Protein AF-A0A821HZP1-F1 (afdb_monomer_lite)

Radius of gyration: 18.56 Å; chains: 1; bounding box: 48×34×51 Å

Structure (mmCIF, N/CA/C/O backbone):
data_AF-A0A821HZP1-F1
#
_entry.id   AF-A0A821HZP1-F1
#
loop_
_atom_site.group_PDB
_atom_site.id
_atom_site.type_symbol
_atom_site.label_atom_id
_atom_site.label_alt_id
_atom_site.label_comp_id
_atom_site.label_asym_id
_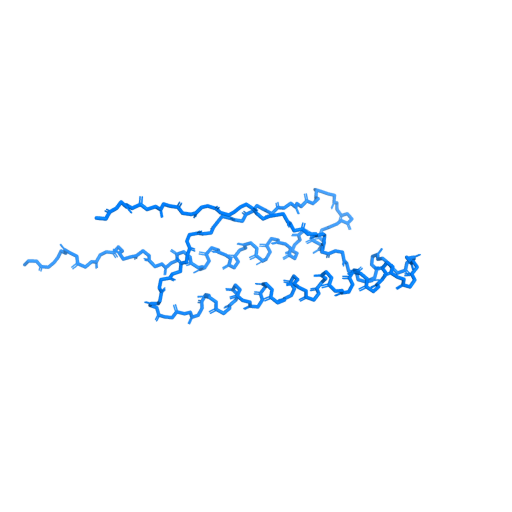atom_site.label_entity_id
_atom_site.label_seq_id
_atom_site.pdbx_PDB_ins_code
_atom_site.Cartn_x
_atom_site.Cartn_y
_atom_site.Cartn_z
_atom_site.occupancy
_atom_site.B_iso_or_equiv
_atom_site.auth_seq_id
_atom_site.auth_comp_id
_atom_site.auth_asym_id
_atom_site.auth_atom_id
_atom_site.pdbx_PDB_model_num
ATOM 1 N N . MET A 1 1 ? -18.097 16.872 29.020 1.00 61.59 1 MET A N 1
ATOM 2 C CA . MET A 1 1 ? -17.089 17.007 27.942 1.00 61.59 1 MET A CA 1
ATOM 3 C C . MET A 1 1 ? -17.756 16.640 26.626 1.00 61.59 1 MET A C 1
ATOM 5 O O . MET A 1 1 ? -18.596 15.753 26.642 1.00 61.59 1 MET A O 1
ATOM 9 N N . LYS A 1 2 ? -17.458 17.344 25.528 1.00 72.31 2 LYS A N 1
ATOM 10 C CA . LYS A 1 2 ? -17.961 16.987 24.191 1.00 72.31 2 LYS A CA 1
ATOM 11 C C . LYS A 1 2 ? -17.067 15.886 23.624 1.00 72.31 2 LYS A C 1
ATOM 13 O O . LYS A 1 2 ? -15.849 16.029 23.670 1.00 72.31 2 LYS A O 1
ATOM 18 N N . GLU A 1 3 ? -17.659 14.817 23.114 1.00 79.69 3 GLU A N 1
ATOM 19 C CA . GLU A 1 3 ? -16.924 13.782 22.391 1.00 79.69 3 GLU A CA 1
ATOM 20 C C . GLU A 1 3 ? -16.522 14.332 21.012 1.00 79.69 3 GLU A C 1
ATOM 22 O O . GLU A 1 3 ? -17.351 14.912 20.307 1.00 79.69 3 GLU A O 1
ATOM 27 N N . VAL A 1 4 ? -15.238 14.230 20.655 1.00 87.69 4 VAL A N 1
ATOM 28 C CA . VAL A 1 4 ? -14.696 14.726 19.380 1.00 87.69 4 VAL A CA 1
ATOM 29 C C . VAL A 1 4 ? -14.073 13.551 18.638 1.00 87.69 4 VAL A C 1
ATOM 31 O O . VAL A 1 4 ? -13.066 13.000 19.076 1.00 87.69 4 VAL A O 1
ATOM 34 N N . GLY A 1 5 ? -14.663 13.177 17.504 1.00 86.62 5 GLY A N 1
ATOM 35 C CA . GLY A 1 5 ? -14.063 12.212 16.586 1.00 86.62 5 GLY A CA 1
ATOM 36 C C . GLY A 1 5 ? -12.917 12.844 15.793 1.00 86.62 5 GLY A C 1
ATOM 37 O O . GLY A 1 5 ? -13.013 13.994 15.363 1.00 86.62 5 GLY A O 1
ATOM 38 N N . LYS A 1 6 ? -11.837 12.089 15.567 1.00 88.44 6 LYS A N 1
ATOM 39 C CA . LYS A 1 6 ? -10.743 12.475 14.666 1.00 88.44 6 LYS A CA 1
ATOM 40 C C . LYS A 1 6 ? -10.692 11.502 13.494 1.00 88.44 6 LYS A C 1
ATOM 42 O O . LYS A 1 6 ? -10.507 10.308 13.694 1.00 88.44 6 LYS A O 1
ATOM 47 N N . MET A 1 7 ? -10.811 12.029 12.279 1.00 90.88 7 MET A N 1
ATOM 48 C CA . MET A 1 7 ? -10.580 11.286 11.042 1.00 90.88 7 MET A CA 1
ATOM 49 C C . MET A 1 7 ? -9.291 11.790 10.396 1.00 90.88 7 MET A C 1
ATOM 51 O O . MET A 1 7 ? -9.027 12.992 10.372 1.00 90.88 7 MET A O 1
ATOM 55 N N . SER A 1 8 ? -8.474 10.875 9.885 1.00 93.50 8 SER A N 1
ATOM 56 C CA . SER A 1 8 ? -7.263 11.204 9.135 1.00 93.50 8 SER A CA 1
ATOM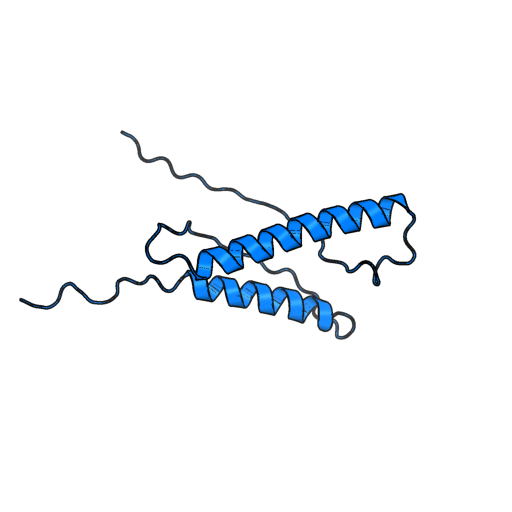 57 C C . SER A 1 8 ? -7.308 10.488 7.793 1.00 93.50 8 SER A C 1
ATOM 59 O O . SER A 1 8 ? -7.449 9.270 7.750 1.00 93.50 8 SER A O 1
ATOM 61 N N . LEU A 1 9 ? -7.228 11.264 6.712 1.00 94.31 9 LEU A N 1
ATOM 62 C CA . LEU A 1 9 ? -7.146 10.774 5.340 1.00 94.31 9 LEU A CA 1
ATOM 63 C C . LEU A 1 9 ? -5.691 10.905 4.902 1.00 94.31 9 LEU A C 1
ATOM 65 O O 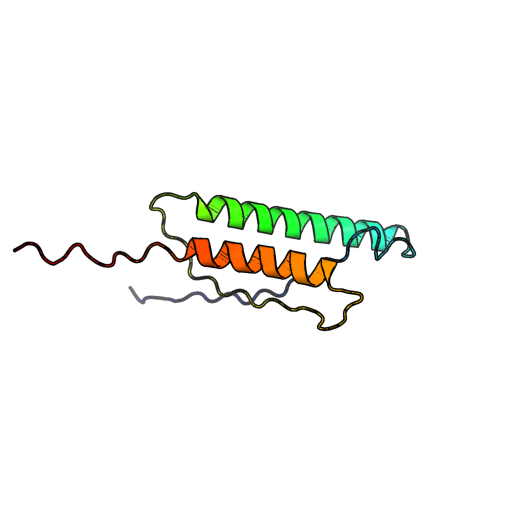. LEU A 1 9 ? -5.130 11.998 4.963 1.00 94.31 9 LEU A O 1
ATOM 69 N N . ILE A 1 10 ? -5.078 9.784 4.541 1.00 93.88 10 ILE A N 1
ATOM 70 C CA . ILE A 1 10 ? -3.652 9.698 4.230 1.00 93.88 10 ILE A CA 1
ATOM 71 C C . ILE A 1 10 ? -3.530 9.079 2.843 1.00 93.88 10 ILE A C 1
ATOM 73 O O . ILE A 1 10 ? -4.059 7.991 2.619 1.00 93.88 10 ILE A O 1
ATOM 77 N N . ASP A 1 11 ? -2.836 9.773 1.946 1.00 95.06 11 ASP A N 1
ATOM 78 C CA . ASP A 1 11 ? -2.428 9.241 0.648 1.00 95.06 11 ASP A CA 1
ATOM 79 C C . ASP A 1 11 ? -0.980 8.743 0.733 1.00 95.06 11 ASP A C 1
ATOM 81 O O . ASP A 1 11 ? -0.145 9.365 1.397 1.00 95.06 11 ASP A O 1
ATOM 85 N N . LEU A 1 12 ? -0.694 7.599 0.114 1.00 94.56 12 LEU A N 1
ATOM 86 C CA . LEU A 1 12 ? 0.618 6.953 0.155 1.00 94.56 12 LEU A CA 1
ATOM 87 C C . LEU A 1 12 ? 1.229 6.934 -1.245 1.00 94.56 12 LEU A C 1
ATOM 89 O O . LEU A 1 12 ? 0.538 6.678 -2.228 1.00 94.56 12 LEU A O 1
ATOM 93 N N . ALA A 1 13 ? 2.542 7.146 -1.317 1.00 94.00 13 ALA A N 1
ATOM 94 C CA . ALA A 1 13 ? 3.294 6.994 -2.556 1.00 94.00 13 ALA A CA 1
ATOM 95 C C . ALA A 1 13 ? 3.337 5.526 -3.032 1.00 94.00 13 ALA A C 1
ATOM 97 O O . ALA A 1 13 ? 2.969 4.596 -2.304 1.00 94.00 13 ALA A O 1
ATOM 98 N N . GLY A 1 14 ? 3.791 5.332 -4.271 1.00 90.69 14 GLY A N 1
ATOM 99 C CA . GLY A 1 14 ? 3.899 4.026 -4.913 1.00 90.69 14 GLY A CA 1
ATOM 100 C C . GLY A 1 14 ? 4.851 3.058 -4.199 1.00 90.69 14 GLY A C 1
ATOM 101 O O . GLY A 1 14 ? 5.695 3.441 -3.394 1.00 90.69 14 GLY A O 1
ATOM 102 N N . SER A 1 15 ? 4.666 1.763 -4.466 1.00 90.81 15 SER A N 1
ATOM 103 C CA . SER A 1 15 ? 5.474 0.670 -3.890 1.00 90.81 15 SER A CA 1
ATOM 104 C C . SER A 1 15 ? 6.358 -0.009 -4.940 1.00 90.81 15 SER A C 1
ATOM 106 O O . SER A 1 15 ? 6.614 -1.216 -4.881 1.00 90.81 15 SER A O 1
ATOM 108 N N . GLU A 1 16 ? 6.774 0.757 -5.950 1.00 89.69 16 GLU A N 1
ATOM 109 C CA . GLU A 1 16 ? 7.634 0.297 -7.031 1.00 89.69 16 GLU A CA 1
ATOM 110 C C . GLU A 1 16 ? 8.945 -0.238 -6.465 1.00 89.69 16 GLU A C 1
ATOM 112 O O . GLU A 1 16 ? 9.545 0.323 -5.546 1.00 89.69 16 GLU A O 1
ATOM 117 N N . ARG A 1 17 ? 9.427 -1.349 -7.018 1.00 87.06 17 ARG A N 1
ATOM 118 C CA . ARG A 1 17 ? 10.696 -1.916 -6.569 1.00 87.06 17 ARG A CA 1
ATOM 119 C C . ARG A 1 17 ? 11.841 -1.185 -7.249 1.00 87.06 17 ARG A C 1
ATOM 121 O O . ARG A 1 17 ? 11.734 -0.810 -8.408 1.00 87.06 17 ARG A O 1
ATOM 128 N N . GLY A 1 18 ? 13.009 -1.151 -6.610 1.00 84.31 18 GLY A N 1
ATOM 129 C CA . GLY A 1 18 ? 14.213 -0.591 -7.242 1.00 84.31 18 GLY A CA 1
ATOM 130 C C . GLY A 1 18 ? 14.603 -1.266 -8.570 1.00 84.31 18 GLY A C 1
ATOM 131 O O . GLY A 1 18 ? 15.287 -0.658 -9.387 1.00 84.31 18 GLY A O 1
ATOM 132 N N . LYS A 1 19 ? 14.147 -2.507 -8.824 1.00 86.12 19 LYS A N 1
ATOM 133 C CA . LYS A 1 19 ? 14.288 -3.157 -10.142 1.00 86.12 19 LYS A CA 1
ATOM 134 C C . LYS A 1 19 ? 13.395 -2.514 -11.215 1.00 86.12 19 LYS A C 1
ATOM 136 O O . LYS A 1 19 ? 13.792 -2.471 -12.372 1.00 86.12 19 LYS A O 1
ATOM 141 N N . ASP A 1 20 ? 12.218 -2.030 -10.825 1.00 86.00 20 ASP A N 1
ATOM 142 C CA . ASP A 1 20 ? 11.225 -1.415 -11.709 1.00 86.00 20 ASP A CA 1
ATOM 143 C C . ASP A 1 20 ? 11.662 0.012 -12.086 1.00 86.00 20 ASP A C 1
ATOM 145 O O . ASP A 1 20 ? 11.377 0.477 -13.186 1.00 86.00 20 ASP A O 1
ATOM 149 N N . THR A 1 21 ? 12.434 0.672 -11.214 1.00 83.44 21 THR A N 1
ATOM 150 C CA . THR A 1 21 ? 12.984 2.021 -11.428 1.00 83.44 21 THR A CA 1
ATOM 151 C C . THR A 1 21 ? 14.487 2.031 -11.720 1.00 83.44 21 THR A C 1
ATOM 153 O O . THR A 1 21 ? 15.158 3.058 -11.620 1.00 83.44 21 THR A O 1
ATOM 156 N N . ALA A 1 22 ? 15.046 0.895 -12.153 1.00 83.31 22 ALA A N 1
ATOM 157 C CA . ALA A 1 22 ? 16.483 0.744 -12.396 1.00 83.31 22 ALA A CA 1
ATOM 158 C C . ALA A 1 22 ? 17.041 1.726 -13.446 1.00 83.31 22 ALA A C 1
ATOM 160 O O . ALA A 1 22 ? 18.213 2.107 -13.364 1.00 83.31 22 ALA A O 1
ATOM 161 N N . SER A 1 23 ? 16.204 2.139 -14.403 1.00 86.50 23 SER A N 1
ATOM 162 C CA . SER A 1 23 ? 16.514 3.126 -15.444 1.00 86.50 23 SER A CA 1
ATOM 163 C C . SER A 1 23 ? 16.406 4.583 -14.983 1.00 86.50 23 SER A C 1
ATOM 165 O O . SER A 1 23 ? 16.773 5.475 -15.744 1.00 86.50 23 SER A O 1
ATOM 167 N N . GLY A 1 24 ? 15.895 4.834 -13.775 1.00 84.94 24 GLY A N 1
ATOM 168 C CA . GLY A 1 24 ? 15.818 6.167 -13.187 1.00 84.94 24 GLY A CA 1
ATOM 169 C C . GLY A 1 24 ? 17.200 6.730 -12.863 1.00 84.94 24 GLY A C 1
ATOM 170 O O . GLY A 1 24 ? 18.188 5.997 -12.704 1.00 84.94 24 GLY A O 1
ATOM 171 N N . ASP A 1 25 ? 17.281 8.054 -12.748 1.00 92.06 25 ASP A N 1
ATOM 172 C CA . ASP A 1 25 ? 18.518 8.696 -12.327 1.00 92.06 25 ASP A CA 1
ATOM 173 C C . ASP A 1 25 ? 18.864 8.345 -10.864 1.00 92.06 25 ASP A C 1
ATOM 175 O O . ASP A 1 25 ? 18.186 7.581 -10.168 1.00 92.06 25 ASP A O 1
ATOM 179 N N . ARG A 1 26 ? 20.014 8.822 -10.388 1.00 92.81 26 ARG A N 1
ATOM 180 C CA . ARG A 1 26 ? 20.432 8.533 -9.012 1.00 92.81 26 ARG A CA 1
ATOM 181 C C . ARG A 1 26 ? 19.487 9.155 -7.977 1.00 92.81 26 ARG A C 1
ATOM 183 O O . ARG A 1 26 ? 19.297 8.542 -6.933 1.00 92.81 26 ARG A O 1
ATOM 190 N N . LEU A 1 27 ? 18.946 10.341 -8.238 1.00 92.62 27 LEU A N 1
ATOM 191 C CA . LEU A 1 27 ? 18.099 11.051 -7.286 1.00 92.62 27 LEU A CA 1
ATOM 192 C C . LEU A 1 27 ? 16.746 10.348 -7.145 1.00 92.62 27 LEU A C 1
ATOM 194 O O . LEU A 1 27 ? 16.351 10.035 -6.026 1.00 92.62 27 LEU A O 1
ATOM 198 N N . GLN A 1 28 ? 16.116 9.993 -8.265 1.00 89.69 28 GLN A N 1
ATOM 199 C CA . GLN A 1 28 ? 14.856 9.255 -8.304 1.00 89.69 28 GLN A CA 1
ATOM 200 C C . GLN A 1 28 ? 14.977 7.905 -7.587 1.00 89.69 28 GLN A C 1
ATOM 202 O O . GLN A 1 28 ? 14.169 7.582 -6.726 1.00 89.69 28 GLN A O 1
ATOM 207 N N . ARG A 1 29 ? 16.055 7.149 -7.836 1.00 91.12 29 ARG A N 1
ATOM 208 C CA . ARG A 1 29 ? 16.283 5.871 -7.136 1.00 91.12 29 ARG A CA 1
ATOM 209 C C . ARG A 1 29 ? 16.474 6.032 -5.626 1.00 91.12 29 ARG A C 1
ATOM 211 O O . ARG A 1 29 ? 16.144 5.122 -4.867 1.00 91.12 29 ARG A O 1
ATOM 218 N N . MET A 1 30 ? 17.039 7.155 -5.180 1.00 92.06 30 MET A N 1
ATOM 219 C CA . MET A 1 30 ? 17.168 7.456 -3.752 1.00 92.06 30 MET A CA 1
ATOM 220 C C . MET A 1 30 ? 15.815 7.827 -3.135 1.00 92.06 30 MET A C 1
ATOM 222 O O . MET A 1 30 ? 15.518 7.369 -2.034 1.00 92.06 30 MET A O 1
ATOM 226 N N . GLU A 1 31 ? 14.989 8.594 -3.847 1.00 93.06 31 GLU A N 1
ATOM 227 C CA . GLU A 1 31 ? 13.620 8.918 -3.435 1.00 93.06 31 GLU A CA 1
ATOM 228 C C . GLU A 1 31 ? 12.757 7.653 -3.315 1.00 93.06 31 GLU A C 1
ATOM 230 O O . GLU A 1 31 ? 12.198 7.396 -2.248 1.00 93.06 31 GLU A O 1
ATOM 235 N N . ASP A 1 32 ? 12.762 6.793 -4.339 1.00 92.62 32 ASP A N 1
ATOM 236 C CA . ASP A 1 32 ? 12.050 5.507 -4.336 1.00 92.62 32 ASP A CA 1
ATOM 237 C C . ASP A 1 32 ? 12.483 4.614 -3.162 1.00 92.62 32 ASP A C 1
ATOM 239 O O . ASP A 1 32 ? 11.681 3.888 -2.566 1.00 92.62 32 ASP A O 1
ATOM 243 N N . SER A 1 33 ? 13.773 4.647 -2.810 1.00 93.31 33 SER A N 1
ATOM 244 C CA . SER A 1 33 ? 14.308 3.889 -1.678 1.00 93.31 33 SER A CA 1
ATOM 245 C C . SER A 1 33 ? 13.754 4.392 -0.343 1.00 93.31 33 SER A C 1
ATOM 247 O O . SER A 1 33 ? 13.403 3.582 0.518 1.00 93.31 33 SER A O 1
ATOM 249 N N . GLU A 1 34 ? 13.654 5.708 -0.146 1.00 95.56 34 GLU A N 1
ATOM 250 C CA . GLU A 1 34 ? 13.090 6.272 1.086 1.00 95.56 34 GLU A CA 1
ATOM 251 C C . GLU A 1 34 ? 11.567 6.078 1.161 1.00 95.56 34 GLU A C 1
ATOM 253 O O . GLU A 1 34 ? 11.048 5.760 2.238 1.00 95.56 34 GLU A O 1
ATOM 258 N N . ILE A 1 35 ? 10.858 6.143 0.027 1.00 95.94 35 ILE A N 1
ATOM 259 C CA . ILE A 1 35 ? 9.439 5.763 -0.053 1.00 95.94 35 ILE A CA 1
ATOM 260 C C . ILE A 1 35 ? 9.266 4.313 0.415 1.00 95.94 35 ILE A C 1
ATOM 262 O O . ILE A 1 35 ? 8.542 4.053 1.382 1.00 95.94 35 ILE A O 1
ATOM 266 N N . ASN A 1 36 ? 10.000 3.371 -0.182 1.00 94.31 36 ASN A N 1
ATOM 267 C CA . ASN A 1 36 ? 9.918 1.951 0.165 1.00 94.31 36 ASN A CA 1
ATOM 268 C C . ASN A 1 36 ? 10.279 1.662 1.626 1.00 94.31 36 ASN A C 1
ATOM 270 O O . ASN A 1 36 ? 9.673 0.798 2.261 1.00 94.31 36 ASN A O 1
ATOM 274 N N . LYS A 1 37 ? 11.238 2.398 2.190 1.00 95.69 37 LYS A N 1
ATOM 275 C CA . LYS A 1 37 ? 11.609 2.297 3.605 1.00 95.69 37 LYS A CA 1
ATOM 276 C C . LYS A 1 37 ? 10.452 2.688 4.525 1.00 95.69 37 LYS A C 1
ATOM 278 O O . LYS A 1 37 ? 10.179 1.972 5.488 1.00 95.69 37 LYS A O 1
ATOM 283 N N . SER A 1 38 ? 9.748 3.780 4.222 1.00 96.25 38 SER A N 1
ATOM 284 C CA . SER A 1 38 ? 8.575 4.202 5.000 1.00 96.25 38 SER A CA 1
ATOM 285 C C . SER A 1 38 ? 7.405 3.212 4.877 1.00 96.25 38 SER A C 1
ATOM 287 O O . SER A 1 38 ? 6.789 2.858 5.885 1.00 96.25 38 SER A O 1
ATOM 289 N N . LEU A 1 39 ? 7.157 2.675 3.676 1.00 94.31 39 LEU A N 1
ATOM 290 C CA . LEU A 1 39 ? 6.125 1.661 3.432 1.00 94.31 39 LEU A CA 1
ATOM 291 C C . LEU A 1 39 ? 6.444 0.332 4.128 1.00 94.31 39 LEU A C 1
ATOM 293 O O . LEU A 1 39 ? 5.549 -0.319 4.671 1.00 94.31 39 LEU A O 1
ATOM 297 N N . LEU A 1 40 ? 7.720 -0.060 4.172 1.00 93.62 40 LEU A N 1
ATOM 298 C CA . LEU A 1 40 ? 8.164 -1.226 4.931 1.00 93.62 40 LEU A CA 1
ATOM 299 C C . LEU A 1 40 ? 7.941 -1.024 6.432 1.00 93.62 40 LEU A C 1
ATOM 301 O O . LEU A 1 40 ? 7.406 -1.916 7.088 1.00 93.62 40 LEU A O 1
ATOM 305 N N . ALA A 1 41 ? 8.288 0.147 6.972 1.00 94.62 41 ALA A N 1
ATOM 306 C CA . ALA A 1 41 ? 8.021 0.465 8.372 1.00 94.62 41 ALA A CA 1
ATOM 307 C C . ALA A 1 41 ? 6.517 0.382 8.688 1.00 94.62 41 ALA A C 1
ATOM 309 O O . ALA A 1 41 ? 6.130 -0.257 9.666 1.00 94.62 41 ALA A O 1
ATOM 310 N N . LEU A 1 42 ? 5.658 0.933 7.824 1.00 91.31 42 LEU A N 1
ATOM 311 C CA . LEU A 1 42 ? 4.203 0.839 7.963 1.00 91.31 42 LEU A CA 1
ATOM 312 C C . LEU A 1 42 ? 3.715 -0.621 7.948 1.00 91.31 42 LEU A C 1
ATOM 314 O O . LEU A 1 42 ? 2.864 -1.010 8.755 1.00 91.31 42 LEU A O 1
ATOM 318 N N . LYS A 1 43 ? 4.274 -1.454 7.065 1.00 88.94 43 LYS A N 1
ATOM 319 C CA . LYS A 1 43 ? 3.973 -2.889 7.009 1.00 88.94 43 LYS A CA 1
ATOM 320 C C . LYS A 1 43 ? 4.319 -3.601 8.312 1.00 88.94 43 LYS A C 1
ATOM 322 O O . LYS A 1 43 ? 3.509 -4.383 8.813 1.00 88.94 43 LYS A O 1
ATOM 327 N N . GLU A 1 44 ? 5.484 -3.308 8.875 1.00 90.00 44 GLU A N 1
ATOM 328 C CA . GLU A 1 44 ? 5.926 -3.892 10.139 1.00 90.00 44 GLU A CA 1
ATOM 329 C C . GLU A 1 44 ? 5.089 -3.403 11.330 1.00 90.00 44 GLU A C 1
ATOM 331 O O . GLU A 1 44 ? 4.738 -4.214 12.188 1.00 90.00 44 GLU A O 1
ATOM 336 N N . CYS A 1 45 ? 4.673 -2.131 11.348 1.00 86.88 45 CYS A N 1
ATOM 337 C CA . CYS A 1 45 ? 3.743 -1.605 12.353 1.00 86.88 45 CYS A CA 1
ATOM 338 C C . CYS A 1 45 ? 2.409 -2.362 12.348 1.00 86.88 45 CYS A C 1
ATOM 340 O O . CYS A 1 45 ? 1.938 -2.803 13.393 1.00 86.88 45 CYS A O 1
ATOM 342 N N . ILE A 1 46 ? 1.823 -2.579 11.172 1.00 84.94 46 ILE A N 1
ATOM 343 C CA . ILE A 1 46 ? 0.571 -3.336 11.026 1.00 84.94 46 ILE A CA 1
ATOM 344 C C . ILE A 1 46 ? 0.736 -4.797 11.437 1.00 84.94 46 ILE A C 1
ATOM 346 O O . ILE A 1 46 ? -0.109 -5.343 12.144 1.00 84.94 46 ILE A O 1
ATOM 350 N N . ARG A 1 47 ? 1.860 -5.422 11.080 1.00 83.56 47 ARG A N 1
ATOM 351 C CA . ARG A 1 47 ? 2.180 -6.782 11.526 1.00 83.56 47 ARG A CA 1
ATOM 352 C C . ARG A 1 47 ? 2.289 -6.878 13.051 1.00 83.56 47 ARG A C 1
ATOM 354 O O . ARG A 1 47 ? 1.890 -7.890 13.622 1.00 83.56 47 ARG A O 1
ATOM 361 N N . ALA A 1 48 ? 2.859 -5.865 13.704 1.00 82.25 48 ALA A N 1
ATOM 362 C CA . ALA A 1 48 ? 2.979 -5.812 15.158 1.00 82.25 48 ALA A CA 1
ATOM 363 C C . ALA A 1 48 ? 1.621 -5.588 15.847 1.00 82.25 48 ALA A C 1
ATOM 365 O O . ALA A 1 48 ? 1.351 -6.216 16.871 1.00 82.25 48 ALA A O 1
ATOM 366 N N . LEU A 1 49 ? 0.744 -4.764 15.260 1.00 79.56 49 LEU A N 1
ATOM 367 C CA . LEU A 1 49 ? -0.616 -4.545 15.766 1.00 79.56 49 LEU A CA 1
ATOM 368 C C . LEU A 1 49 ? -1.424 -5.847 15.836 1.00 79.56 49 LEU A C 1
ATOM 370 O O . LEU A 1 49 ? -2.124 -6.064 16.818 1.00 79.56 49 LEU A O 1
ATOM 374 N N . GLY A 1 50 ? -1.260 -6.759 14.873 1.00 73.31 50 GLY A N 1
ATOM 375 C CA . GLY A 1 50 ? -1.968 -8.050 14.866 1.00 73.31 50 GLY A CA 1
ATOM 376 C C . GLY A 1 50 ? -1.533 -9.035 15.948 1.00 73.31 50 GLY A C 1
ATOM 377 O O . GLY A 1 50 ? -2.107 -10.110 16.060 1.00 73.31 50 GLY A O 1
ATOM 378 N N . ARG A 1 51 ? -0.508 -8.691 16.732 1.00 75.31 51 ARG A N 1
ATOM 379 C CA . ARG A 1 51 ? -0.015 -9.481 17.869 1.00 75.31 51 ARG A CA 1
ATOM 380 C C . ARG A 1 51 ? -0.284 -8.807 19.214 1.00 75.31 51 ARG A C 1
ATOM 382 O O . ARG A 1 51 ? 0.240 -9.255 20.226 1.00 75.31 51 ARG A O 1
ATOM 389 N N . SER A 1 52 ? -0.979 -7.670 19.215 1.00 69.19 52 SER A N 1
ATOM 390 C CA . SER A 1 52 ? -1.222 -6.902 20.433 1.00 69.19 52 SER A CA 1
ATOM 391 C C . SER A 1 52 ? -2.433 -7.471 21.170 1.00 69.19 52 SER A C 1
ATOM 393 O O . SER A 1 52 ? -3.573 -7.246 20.770 1.00 69.19 52 SER A O 1
ATOM 395 N N . ASP A 1 53 ? -2.179 -8.192 22.260 1.00 67.06 53 ASP A N 1
ATOM 396 C CA . ASP A 1 53 ? -3.215 -8.806 23.091 1.00 67.06 53 ASP A CA 1
ATOM 397 C C . ASP A 1 53 ? -3.877 -7.752 23.997 1.00 67.06 53 ASP A C 1
ATOM 399 O O . ASP A 1 53 ? -3.352 -7.383 25.047 1.00 67.06 53 ASP A O 1
ATOM 403 N N . GLY A 1 54 ? -5.050 -7.253 23.593 1.00 62.19 54 GLY A N 1
ATOM 404 C CA . GLY A 1 54 ? -5.962 -6.522 24.485 1.00 62.19 54 GLY A CA 1
ATOM 405 C C . GLY A 1 54 ? -5.797 -5.000 24.570 1.00 62.19 54 GLY A C 1
ATOM 406 O O . GLY A 1 54 ? -6.476 -4.373 25.381 1.00 62.19 54 GLY A O 1
ATOM 407 N N . ASN A 1 55 ? -4.958 -4.380 23.736 1.00 68.62 55 ASN A N 1
ATOM 408 C CA . ASN A 1 55 ? -4.896 -2.917 23.636 1.00 68.62 55 ASN A CA 1
ATOM 409 C C . ASN A 1 55 ? -5.889 -2.395 22.583 1.00 68.62 55 ASN A C 1
ATOM 411 O O . ASN A 1 55 ? -6.120 -3.053 21.571 1.00 68.62 55 ASN A O 1
ATOM 415 N N . HIS A 1 56 ? -6.459 -1.201 22.786 1.00 71.38 56 HIS A N 1
ATOM 416 C CA . HIS A 1 56 ? -7.364 -0.587 21.806 1.00 71.38 56 HIS A CA 1
ATOM 417 C C . HIS A 1 56 ? -6.654 -0.390 20.455 1.00 71.38 56 HIS A C 1
ATOM 419 O O . HIS A 1 56 ? -5.737 0.428 20.336 1.00 71.38 56 HIS A O 1
ATOM 425 N N . ILE A 1 57 ? -7.108 -1.116 19.432 1.00 73.19 57 ILE A N 1
ATOM 426 C CA . ILE A 1 57 ? -6.643 -0.960 18.054 1.00 73.19 57 ILE A CA 1
ATOM 427 C C . ILE A 1 57 ? -7.519 0.107 17.383 1.00 73.19 57 ILE A C 1
ATOM 429 O O . ILE A 1 57 ? -8.743 -0.025 17.385 1.00 73.19 57 ILE A O 1
ATOM 433 N N . PRO A 1 58 ? -6.935 1.177 16.813 1.00 72.38 58 PRO A N 1
ATOM 434 C CA . PRO A 1 58 ? -7.716 2.203 16.136 1.00 72.38 58 PRO A CA 1
ATOM 435 C C . PRO A 1 58 ? -8.458 1.620 14.927 1.00 72.38 58 PRO A C 1
ATOM 437 O O . PRO A 1 58 ? -7.913 0.806 14.180 1.00 72.38 58 PRO A O 1
ATOM 440 N N . PHE A 1 59 ? -9.689 2.084 14.697 1.00 79.06 59 PHE A N 1
ATOM 441 C CA . PHE A 1 59 ? -10.424 1.755 13.480 1.00 79.06 59 PHE A CA 1
ATOM 442 C C . PHE A 1 59 ? -9.667 2.272 12.257 1.00 79.06 59 PHE A C 1
ATOM 444 O O . PHE A 1 59 ? -9.445 3.474 12.110 1.00 79.06 59 PHE A O 1
ATOM 451 N N . LEU A 1 60 ? -9.291 1.351 11.372 1.00 82.00 60 LEU A N 1
ATOM 452 C CA . LEU A 1 60 ? -8.522 1.647 10.174 1.00 82.00 60 LEU A CA 1
ATOM 453 C C . LEU A 1 60 ? -9.214 1.061 8.945 1.00 82.00 60 LEU A C 1
ATOM 455 O O . LEU A 1 60 ? -9.553 -0.121 8.908 1.00 82.00 60 LEU A O 1
ATOM 459 N N . CYS A 1 61 ? -9.407 1.904 7.936 1.00 87.75 61 CYS A N 1
ATOM 460 C CA . CYS A 1 61 ? -9.818 1.501 6.599 1.00 87.75 61 CYS A CA 1
ATOM 461 C C . CYS A 1 61 ? -8.609 1.639 5.670 1.00 87.75 61 CYS A C 1
ATOM 463 O O . CYS A 1 61 ? -7.984 2.697 5.631 1.00 87.75 61 CYS A O 1
ATOM 465 N N . MET A 1 62 ? -8.277 0.575 4.942 1.00 90.81 62 MET A N 1
ATOM 466 C CA . MET A 1 62 ? -7.231 0.584 3.921 1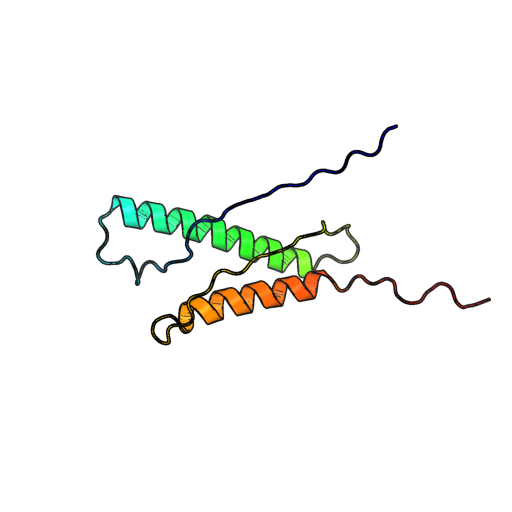.00 90.81 62 MET A CA 1
ATOM 467 C C . MET A 1 62 ? -7.873 0.435 2.546 1.00 90.81 62 MET A C 1
ATOM 469 O O . MET A 1 62 ? -8.672 -0.474 2.328 1.00 90.81 62 MET A O 1
ATOM 473 N N . ILE A 1 63 ? -7.474 1.296 1.612 1.00 93.25 63 ILE A N 1
ATOM 474 C CA . ILE A 1 63 ? -7.847 1.202 0.202 1.00 93.25 63 ILE A CA 1
ATOM 475 C C . ILE A 1 63 ? -6.615 0.720 -0.564 1.00 93.25 63 ILE A C 1
ATOM 477 O O . ILE A 1 63 ? -5.599 1.406 -0.612 1.00 93.25 63 ILE A O 1
ATOM 481 N N . ALA A 1 64 ? -6.692 -0.481 -1.134 1.00 93.56 64 ALA A N 1
ATOM 482 C CA . ALA A 1 64 ? -5.607 -1.067 -1.912 1.00 93.56 64 ALA A CA 1
ATOM 483 C C . ALA A 1 64 ? -5.774 -0.729 -3.399 1.00 93.56 64 ALA A C 1
ATOM 485 O O . ALA A 1 64 ? -6.660 -1.264 -4.065 1.00 93.56 64 ALA A O 1
ATOM 486 N N . MET A 1 65 ? -4.903 0.133 -3.923 1.00 94.50 65 MET A N 1
ATOM 487 C CA . MET A 1 65 ? -4.832 0.436 -5.353 1.00 94.50 65 MET A CA 1
ATOM 488 C C . MET A 1 65 ? -3.931 -0.590 -6.046 1.00 94.50 65 MET A C 1
ATOM 490 O O . MET A 1 65 ? -2.752 -0.716 -5.716 1.00 94.50 65 MET A O 1
ATOM 494 N N . ILE A 1 66 ? -4.497 -1.356 -6.979 1.00 95.31 66 ILE A N 1
ATOM 495 C CA . ILE A 1 66 ? -3.802 -2.431 -7.697 1.00 95.31 66 ILE A CA 1
ATOM 496 C C . ILE A 1 66 ? -4.037 -2.321 -9.201 1.00 95.31 66 ILE A C 1
ATOM 498 O O . ILE A 1 66 ? -5.093 -1.870 -9.644 1.00 95.31 66 ILE A O 1
ATOM 502 N N . SER A 1 67 ? -3.062 -2.775 -9.989 1.00 95.25 67 SER A N 1
ATOM 503 C CA . SER A 1 67 ? -3.226 -2.892 -11.438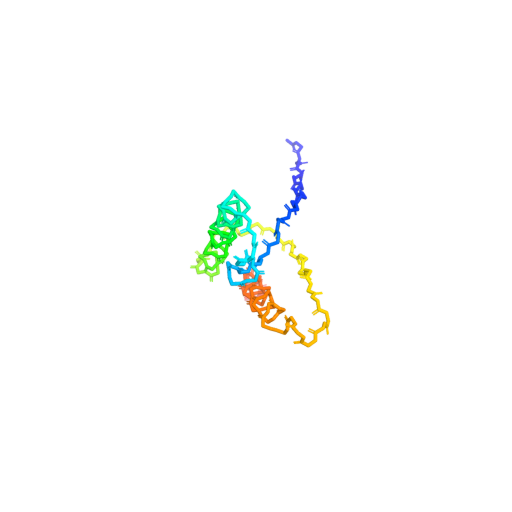 1.00 95.25 67 SER A CA 1
ATOM 504 C C . SER A 1 67 ? -3.882 -4.232 -11.800 1.00 95.25 67 SER A C 1
ATOM 506 O O . SER A 1 67 ? -3.475 -5.267 -11.258 1.00 95.25 67 SER A O 1
ATOM 508 N N . PRO A 1 68 ? -4.842 -4.258 -12.746 1.00 95.62 68 PRO A N 1
ATOM 509 C CA . PRO A 1 68 ? -5.427 -5.496 -13.259 1.00 95.62 68 PRO A CA 1
ATOM 510 C C . PRO A 1 68 ? -4.551 -6.190 -14.321 1.00 95.62 68 PRO A C 1
ATOM 512 O O . PRO A 1 68 ? -4.908 -7.259 -14.811 1.00 95.62 68 PRO A O 1
ATOM 515 N N . THR A 1 69 ? -3.427 -5.594 -14.726 1.00 96.44 69 THR A N 1
ATOM 516 C CA . THR A 1 69 ? -2.569 -6.134 -15.789 1.00 96.44 69 THR A CA 1
ATOM 517 C C . THR A 1 69 ? -1.722 -7.315 -15.309 1.00 96.44 69 THR A C 1
ATOM 519 O O . THR A 1 69 ? -1.151 -7.305 -14.217 1.00 96.44 69 THR A O 1
ATOM 522 N N . HIS A 1 70 ? -1.558 -8.326 -16.169 1.00 94.88 70 HIS A N 1
ATOM 523 C CA . HIS A 1 70 ? -0.741 -9.507 -15.858 1.00 94.88 70 HIS A CA 1
ATOM 524 C C . HIS A 1 70 ? 0.735 -9.154 -15.604 1.00 94.88 70 HIS A C 1
ATOM 526 O O . HIS A 1 70 ? 1.383 -9.757 -14.752 1.00 94.88 70 HIS A O 1
ATOM 532 N N . SER A 1 71 ? 1.265 -8.137 -16.294 1.00 94.00 71 SER A N 1
ATOM 533 C CA . SER A 1 71 ? 2.630 -7.626 -16.095 1.00 94.00 71 SER A CA 1
ATOM 534 C C . SER A 1 71 ? 2.903 -7.155 -14.664 1.00 94.00 71 SER A C 1
ATOM 536 O O . SER A 1 71 ? 4.054 -7.112 -14.245 1.00 94.00 71 SER A O 1
ATOM 538 N N . ASN A 1 72 ? 1.857 -6.818 -13.906 1.00 93.31 72 ASN A N 1
ATOM 539 C CA . ASN A 1 72 ? 1.955 -6.270 -12.559 1.00 93.31 72 ASN A CA 1
ATOM 540 C C . ASN A 1 72 ? 1.463 -7.247 -11.482 1.00 93.31 72 ASN A C 1
ATOM 542 O O . ASN A 1 72 ? 1.344 -6.852 -10.323 1.00 93.31 72 ASN A O 1
ATOM 546 N N . VAL A 1 73 ? 1.224 -8.521 -11.828 1.00 94.81 73 VAL A N 1
ATOM 547 C CA . VAL A 1 73 ? 0.690 -9.537 -10.903 1.00 94.81 73 VAL A CA 1
ATOM 548 C C . VAL A 1 73 ? 1.511 -9.653 -9.619 1.00 94.81 73 VAL A C 1
ATOM 550 O O . VAL A 1 73 ? 0.948 -9.769 -8.534 1.00 94.81 73 VAL A O 1
ATOM 553 N N . GLU A 1 74 ? 2.839 -9.555 -9.710 1.00 92.19 74 GLU A N 1
ATOM 554 C CA . GLU A 1 74 ? 3.712 -9.630 -8.541 1.00 92.19 74 GLU A CA 1
ATOM 555 C C . GLU A 1 74 ? 3.467 -8.456 -7.579 1.00 92.19 74 GLU A C 1
ATOM 557 O O . GLU A 1 74 ? 3.334 -8.671 -6.373 1.00 92.19 74 GLU A O 1
ATOM 562 N N . ASN A 1 75 ? 3.355 -7.230 -8.101 1.00 92.31 75 ASN A N 1
ATOM 563 C CA . ASN A 1 75 ? 3.088 -6.031 -7.301 1.00 92.31 75 ASN A CA 1
ATOM 564 C C . ASN A 1 75 ? 1.676 -6.082 -6.706 1.00 92.31 75 ASN A C 1
ATOM 566 O O . ASN A 1 75 ? 1.517 -5.910 -5.498 1.00 92.31 75 ASN A O 1
ATOM 570 N N . THR A 1 76 ? 0.680 -6.459 -7.510 1.00 95.06 76 THR A N 1
ATOM 571 C CA . THR A 1 76 ? -0.703 -6.666 -7.059 1.00 95.06 76 THR A CA 1
ATOM 572 C C . THR A 1 76 ? -0.788 -7.681 -5.916 1.00 95.06 76 THR A C 1
ATOM 574 O O . THR A 1 76 ? -1.412 -7.410 -4.889 1.00 95.06 76 THR A O 1
ATOM 577 N N . MET A 1 77 ? -0.109 -8.827 -6.028 1.00 94.00 77 MET A N 1
ATOM 578 C CA . MET A 1 77 ? -0.112 -9.852 -4.979 1.00 94.00 77 MET A CA 1
ATOM 579 C C . MET A 1 77 ? 0.592 -9.400 -3.695 1.00 94.00 77 MET A C 1
ATOM 581 O O . MET A 1 77 ? 0.190 -9.821 -2.609 1.00 94.00 77 MET A O 1
ATOM 585 N N . ASN A 1 78 ? 1.609 -8.539 -3.779 1.00 90.00 78 ASN A N 1
ATOM 586 C CA . ASN A 1 78 ? 2.242 -7.981 -2.580 1.00 90.00 78 ASN A CA 1
ATOM 587 C C . ASN A 1 78 ? 1.274 -7.075 -1.812 1.00 90.00 78 ASN A C 1
ATOM 589 O O . ASN A 1 78 ? 1.154 -7.221 -0.594 1.00 90.00 78 ASN A O 1
ATOM 593 N N . THR A 1 79 ? 0.547 -6.204 -2.517 1.00 92.88 79 THR A N 1
ATOM 594 C CA . THR A 1 79 ? -0.457 -5.316 -1.917 1.00 92.88 79 THR A CA 1
ATOM 595 C C . THR A 1 79 ? -1.624 -6.107 -1.328 1.00 92.88 79 THR A C 1
ATOM 597 O O . THR A 1 79 ? -2.032 -5.849 -0.199 1.00 92.88 79 THR A O 1
ATOM 600 N N . LEU A 1 80 ? -2.126 -7.127 -2.031 1.00 93.25 80 LEU A N 1
ATOM 601 C CA . 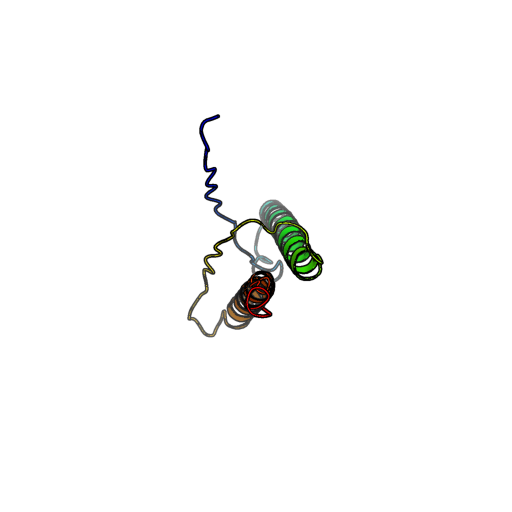LEU A 1 80 ? -3.222 -7.965 -1.528 1.00 93.25 80 LEU A CA 1
ATOM 602 C C . LEU A 1 80 ? -2.835 -8.739 -0.267 1.00 93.25 80 LEU A C 1
ATOM 604 O O . LEU A 1 80 ? -3.608 -8.779 0.686 1.00 93.25 80 LEU A O 1
ATOM 608 N N . ARG A 1 81 ? -1.623 -9.305 -0.217 1.00 90.06 81 ARG A N 1
ATOM 609 C CA . ARG A 1 81 ? -1.114 -9.969 0.994 1.00 90.06 81 ARG A CA 1
ATOM 610 C C . ARG A 1 81 ? -1.013 -9.006 2.168 1.00 90.06 81 ARG A C 1
ATOM 612 O O . ARG A 1 81 ? -1.205 -9.418 3.305 1.00 90.06 81 ARG A O 1
ATOM 619 N N . TYR A 1 82 ? -0.697 -7.743 1.905 1.00 87.38 82 TYR A N 1
ATOM 620 C CA . TYR A 1 82 ? -0.663 -6.728 2.944 1.00 87.38 82 TYR A CA 1
ATOM 621 C C . TYR A 1 82 ? -2.066 -6.366 3.445 1.00 87.38 82 TYR A C 1
ATOM 623 O O . TYR A 1 82 ? -2.301 -6.366 4.652 1.00 87.38 82 TYR A O 1
ATOM 631 N N . ALA A 1 83 ? -3.011 -6.156 2.527 1.00 89.88 83 ALA A N 1
ATOM 632 C CA . ALA A 1 83 ? -4.410 -5.906 2.860 1.00 89.88 83 ALA A CA 1
ATOM 633 C C . ALA A 1 83 ? -5.047 -7.077 3.629 1.00 89.88 83 ALA A C 1
ATOM 635 O O . ALA A 1 83 ? -5.863 -6.861 4.520 1.00 89.88 83 ALA A O 1
ATOM 636 N N . ASP A 1 84 ? -4.660 -8.317 3.332 1.00 88.12 84 ASP A N 1
ATOM 637 C CA . ASP A 1 84 ? -5.185 -9.486 4.037 1.00 88.12 84 ASP A CA 1
ATOM 638 C C . ASP A 1 84 ? -4.768 -9.511 5.516 1.00 88.12 84 ASP A C 1
ATOM 640 O O . ASP A 1 84 ? -5.597 -9.761 6.389 1.00 88.12 84 ASP A O 1
ATOM 644 N N . ARG A 1 85 ? -3.533 -9.092 5.829 1.00 82.56 85 ARG A N 1
ATOM 645 C CA . ARG A 1 85 ? -3.066 -8.927 7.219 1.00 82.56 85 ARG A CA 1
ATOM 646 C C . ARG A 1 85 ? -3.854 -7.886 8.006 1.00 82.56 85 ARG A C 1
ATOM 648 O O . ARG A 1 85 ? -3.985 -8.016 9.217 1.00 82.56 85 ARG A O 1
ATOM 655 N N . MET A 1 86 ? -4.421 -6.881 7.340 1.00 81.75 86 MET A N 1
ATOM 656 C CA . MET A 1 86 ? -5.276 -5.893 8.006 1.00 81.75 86 MET A CA 1
ATOM 657 C C . MET A 1 86 ? -6.588 -6.487 8.510 1.00 81.75 86 MET A C 1
ATOM 659 O O . MET A 1 86 ? -7.152 -5.982 9.478 1.00 81.75 86 MET A O 1
ATOM 663 N N . LYS A 1 87 ? -7.080 -7.567 7.892 1.00 77.94 87 LYS A N 1
ATOM 664 C CA . LYS A 1 87 ? -8.289 -8.252 8.367 1.00 77.94 87 LYS A CA 1
ATOM 665 C C . LYS A 1 87 ? -8.047 -8.956 9.697 1.00 77.94 87 LYS A C 1
ATOM 667 O O . LYS A 1 87 ? -8.934 -8.947 10.545 1.00 77.94 87 LYS A O 1
ATOM 672 N N . GLU A 1 88 ? -6.844 -9.502 9.891 1.00 71.31 88 GLU A N 1
ATOM 673 C CA . GLU A 1 88 ? -6.435 -10.167 11.136 1.00 71.31 88 GLU A CA 1
ATOM 674 C C . GLU A 1 88 ? -6.490 -9.198 12.338 1.00 71.31 88 GLU A C 1
ATOM 676 O O . GLU A 1 88 ? -6.730 -9.633 13.458 1.00 71.31 88 GLU A O 1
ATOM 681 N N . LEU A 1 89 ? -6.377 -7.878 12.110 1.00 70.69 89 LEU A N 1
ATOM 682 C CA . LEU A 1 89 ? -6.478 -6.850 13.159 1.00 70.69 89 LEU A CA 1
ATOM 683 C C . LEU A 1 89 ? -7.890 -6.668 13.733 1.00 70.69 89 LEU A C 1
ATOM 685 O O . LEU A 1 89 ? -8.035 -6.077 14.800 1.00 70.69 89 LEU A O 1
ATOM 689 N N . ARG A 1 90 ? -8.941 -7.104 13.024 1.00 62.16 90 ARG A N 1
ATOM 690 C CA . ARG A 1 90 ? -10.339 -6.842 13.416 1.00 62.16 90 ARG A CA 1
ATOM 691 C C . ARG A 1 90 ? -10.926 -7.922 14.326 1.00 62.16 90 ARG A C 1
ATOM 693 O O . ARG A 1 90 ? -12.066 -7.777 14.754 1.00 62.16 90 ARG A O 1
ATOM 700 N N . VAL A 1 91 ? -10.179 -8.980 14.652 1.00 54.84 91 VAL A N 1
ATOM 701 C CA . VAL A 1 91 ? -10.667 -10.083 15.498 1.00 54.84 91 VAL A CA 1
ATOM 702 C C . VAL A 1 91 ? -10.469 -9.742 16.977 1.00 54.84 91 VAL A C 1
ATOM 704 O O . VAL A 1 91 ? -9.675 -10.335 17.696 1.00 54.84 91 VAL A O 1
ATOM 707 N N . GLY A 1 92 ? -11.212 -8.727 17.407 1.00 51.16 92 GLY A N 1
ATOM 708 C CA . GLY A 1 92 ? -11.480 -8.382 18.799 1.00 51.16 92 GLY A CA 1
ATOM 709 C C . GLY A 1 92 ? -12.978 -8.173 19.001 1.00 51.16 92 GLY A C 1
ATOM 710 O O . GLY A 1 92 ? -13.389 -7.331 19.794 1.00 51.16 92 GLY A O 1
ATOM 711 N N . ASP A 1 93 ? -13.801 -8.895 18.239 1.00 47.59 93 ASP A N 1
ATOM 712 C CA . ASP A 1 93 ? -15.219 -9.015 18.530 1.00 47.59 93 ASP A CA 1
ATOM 713 C C . ASP A 1 93 ? -15.341 -9.771 19.857 1.00 47.59 93 ASP A C 1
ATOM 715 O O . ASP A 1 93 ? -15.237 -10.997 19.918 1.00 47.59 93 ASP A O 1
ATOM 719 N N . ASN A 1 94 ? -15.567 -9.020 20.937 1.00 44.44 94 ASN A N 1
ATOM 720 C CA . ASN A 1 94 ? -16.152 -9.504 22.186 1.00 44.44 94 ASN A CA 1
ATOM 721 C C . ASN A 1 94 ? -17.596 -9.979 21.934 1.00 44.44 94 ASN A C 1
ATOM 723 O O . ASN A 1 94 ? -18.548 -9.513 22.554 1.00 44.44 94 ASN A O 1
ATOM 727 N N . LEU A 1 95 ? -17.779 -10.901 20.994 1.00 50.88 95 LEU A N 1
ATOM 728 C CA . LEU A 1 95 ? -19.004 -11.656 20.864 1.00 50.88 95 LEU A CA 1
ATOM 729 C C . LEU A 1 95 ? -18.917 -12.770 21.909 1.00 50.88 95 LEU A C 1
ATOM 731 O O . LEU A 1 95 ? -18.141 -13.711 21.759 1.00 50.88 95 LEU A O 1
ATOM 735 N N . ASN A 1 96 ? -19.754 -12.641 22.943 1.00 42.97 96 ASN A N 1
ATOM 736 C CA . ASN A 1 96 ? -20.190 -13.691 23.873 1.00 42.97 96 ASN A CA 1
ATOM 737 C C . ASN A 1 96 ? -19.529 -13.737 25.275 1.00 42.97 96 ASN A C 1
ATOM 739 O O . ASN A 1 96 ? -18.826 -14.692 25.606 1.00 42.97 96 ASN A O 1
ATOM 743 N N . LYS A 1 97 ? -19.827 -12.761 26.155 1.00 50.09 97 LYS A N 1
ATOM 744 C CA . LYS A 1 97 ? -19.719 -12.945 27.626 1.00 50.09 97 LYS A CA 1
ATOM 745 C C . LYS A 1 97 ? -20.922 -12.486 28.470 1.00 50.09 97 LYS A C 1
ATOM 747 O O . LYS A 1 97 ? -20.869 -12.656 29.681 1.00 50.09 97 LYS A O 1
ATOM 752 N N . ASP A 1 98 ? -22.031 -12.057 27.866 1.00 50.09 98 ASP A N 1
ATOM 753 C CA . ASP A 1 98 ? -23.205 -11.572 28.623 1.00 50.09 98 ASP A CA 1
ATOM 754 C C . ASP A 1 98 ? -24.369 -12.579 28.716 1.00 50.09 98 ASP A C 1
ATOM 756 O O . ASP A 1 98 ? -25.519 -12.179 28.852 1.00 50.09 98 ASP A O 1
ATOM 760 N N . ASN A 1 99 ? -24.114 -13.893 28.656 1.00 45.62 99 ASN A N 1
ATOM 761 C CA . ASN A 1 99 ? -25.192 -14.885 28.803 1.00 45.62 99 ASN A CA 1
ATOM 762 C C . ASN A 1 99 ? -24.841 -16.074 29.711 1.00 45.62 99 ASN A C 1
ATOM 764 O O . ASN A 1 99 ? -24.972 -17.236 29.330 1.00 45.62 99 ASN A O 1
ATOM 768 N N . GLN A 1 100 ? -24.398 -15.772 30.932 1.00 46.66 100 GLN A N 1
ATOM 769 C CA . GLN A 1 100 ? -24.502 -16.686 32.073 1.00 46.66 100 GLN A CA 1
ATOM 770 C C . GLN A 1 100 ? -25.165 -15.926 33.227 1.00 46.66 100 GLN A C 1
ATOM 772 O O . GLN A 1 100 ? -24.490 -15.242 33.996 1.00 46.66 100 GLN A O 1
ATOM 777 N N . ILE A 1 101 ? -26.500 -16.000 33.265 1.00 44.47 101 ILE A N 1
ATOM 778 C CA . ILE A 1 101 ? -27.316 -15.779 34.468 1.00 44.47 101 ILE A CA 1
ATOM 779 C C . ILE A 1 101 ? -27.495 -17.143 35.130 1.00 44.47 101 ILE A C 1
ATOM 781 O O . ILE A 1 101 ? -27.768 -18.106 34.374 1.00 44.47 101 ILE A O 1
#

Foldseek 3Di:
DDDDDDDDDDDADDQDDCVNCVVPDPVVSVVNVVSNVVVVVVLVVLVVLLVDPPDDDDDDDDDQDADPDPVCVVVRVVSVVSVVSNVSNPPPPPPDDPPDD

Sequence (101 aa):
MKEVGKMSLIDLAGSERGKDTASGDRLQRMEDSEINKSLLALKECIRALGRSDGNHIPFLCMIAMISPTHSNVENTMNTLRYADRMKELRVGDNLNKDNQI

pLDDT: mean 82.73, std 14.79, range [42.97, 96.44]

Secondary structure (DSSP, 8-state):
-----------------TTTTTTS-HHHHHHHHHHHHHHHHHHHHHHHHTT-SSS-PPP---------SGGGHHHHHHHHHHHHHHHHTT-----S-S---